Protein AF-A0A3N5L1Y4-F1 (afdb_monomer_lite)

Foldseek 3Di:
DDDDQAFDKAWDWPDWDQPAPPFQKIKTKTKMKTDGPDFDKIWMWIKIKIWHAHNDVVVVRTPDMWMKTWIDAMDGVCHPKGWIKTWDAPSVVRDIDIDIDIDD

Radius of gyration: 15.21 Å; chains: 1; bounding box: 38×18×40 Å

Sequence (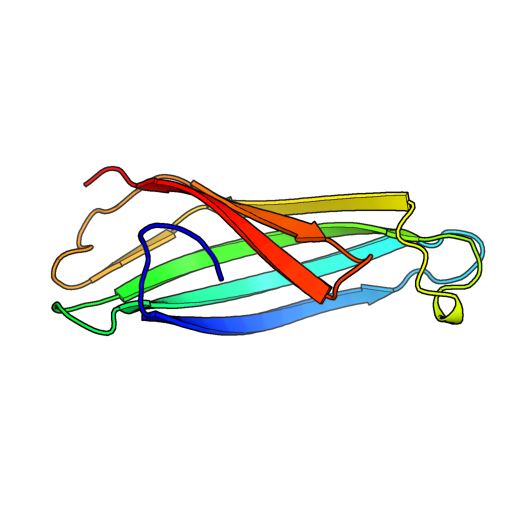104 aa):
MSGDLQGCWYTDVLTSKDNGTPSGVYLEAGQEMFVPFAGTGSFTTTYKFESKWAPDVSSGVEVKGRCQHPIVAGTGEFFGVSGRVDFKDVVANGTYVYRGHLKV

pLDDT: mean 82.65, std 11.61, range [46.88, 96.12]

Secondary structure (DSSP, 8-state):
-BSS--EEEEEEEEEEEE-HHHH-EEEEEEEEEEEESSSS--EEEEEEEEEEE-S-GGGT-EEEEEEEEEEEEE-GGGTT-EEEEEEEEEGGGTEEEEEEEEE-

Structure (mmCIF, N/CA/C/O backbone):
data_AF-A0A3N5L1Y4-F1
#
_entry.id   AF-A0A3N5L1Y4-F1
#
loop_
_atom_site.group_PDB
_atom_site.id
_atom_site.type_symbol
_atom_site.label_atom_id
_atom_site.label_alt_id
_atom_site.label_comp_id
_atom_site.label_asym_id
_atom_site.label_entity_id
_atom_site.label_seq_id
_atom_site.pdbx_PDB_ins_code
_atom_site.Cartn_x
_atom_site.Cartn_y
_atom_site.Cartn_z
_atom_site.occupancy
_atom_site.B_iso_or_equiv
_atom_site.auth_seq_id
_atom_site.auth_comp_id
_atom_site.auth_asym_id
_atom_site.auth_atom_id
_atom_site.pdbx_PDB_model_num
ATOM 1 N N . MET A 1 1 ? -10.318 2.083 -7.770 1.00 52.75 1 MET A N 1
ATOM 2 C CA . MET A 1 1 ? -10.256 0.993 -6.775 1.00 52.75 1 MET A CA 1
ATOM 3 C C . MET A 1 1 ? -11.570 0.219 -6.847 1.00 52.75 1 MET A C 1
ATOM 5 O O . MET A 1 1 ? -12.610 0.857 -6.768 1.00 52.75 1 MET A O 1
ATOM 9 N N . SER A 1 2 ? -11.546 -1.096 -7.090 1.00 46.88 2 SER A N 1
ATOM 10 C CA . SER A 1 2 ? -12.746 -1.953 -7.187 1.00 46.88 2 SER A CA 1
ATOM 11 C C . SER A 1 2 ? -12.738 -3.034 -6.095 1.00 46.88 2 SER A C 1
ATOM 13 O O . SER A 1 2 ? -11.721 -3.692 -5.904 1.00 46.88 2 SER A O 1
ATOM 15 N N . GLY A 1 3 ? -13.856 -3.187 -5.376 1.00 62.56 3 GLY A N 1
ATOM 16 C CA . GLY A 1 3 ? -14.037 -4.059 -4.204 1.00 62.56 3 GLY A CA 1
ATOM 17 C C . GLY A 1 3 ? -14.949 -3.398 -3.153 1.00 62.56 3 GLY A C 1
ATOM 18 O O . GLY A 1 3 ? -15.539 -2.356 -3.441 1.00 62.56 3 GLY A O 1
ATOM 19 N N . ASP A 1 4 ? -15.042 -3.972 -1.949 1.00 74.31 4 ASP A N 1
ATOM 20 C CA . ASP A 1 4 ? -15.963 -3.505 -0.890 1.00 74.31 4 ASP A CA 1
ATOM 21 C C . ASP A 1 4 ? -15.405 -2.361 -0.016 1.00 74.31 4 ASP A C 1
ATOM 23 O O . ASP A 1 4 ? -16.155 -1.702 0.702 1.00 74.31 4 ASP A O 1
ATOM 27 N N . LEU A 1 5 ? -14.099 -2.077 -0.080 1.00 82.31 5 LEU A N 1
ATOM 28 C CA . LEU A 1 5 ? -13.501 -0.900 0.557 1.00 82.31 5 LEU A CA 1
ATOM 29 C C . LEU A 1 5 ? -13.841 0.348 -0.266 1.00 82.31 5 LEU A C 1
ATOM 31 O O . LEU A 1 5 ? -13.291 0.570 -1.351 1.00 82.31 5 LEU A O 1
ATOM 35 N N . GLN A 1 6 ? -14.740 1.168 0.274 1.00 86.50 6 GLN A N 1
ATOM 36 C CA . GLN A 1 6 ? -15.111 2.467 -0.276 1.00 86.50 6 GLN A CA 1
ATOM 37 C C . GLN A 1 6 ? -14.520 3.577 0.593 1.00 86.50 6 GLN A C 1
ATOM 39 O O . GLN A 1 6 ? -14.917 3.755 1.744 1.00 86.50 6 GLN A O 1
ATOM 44 N N . GLY A 1 7 ? -13.549 4.308 0.052 1.00 89.38 7 GLY A N 1
ATOM 45 C CA . GLY A 1 7 ? -12.820 5.326 0.796 1.00 89.38 7 GLY A CA 1
ATOM 46 C C . GLY A 1 7 ? -11.708 5.990 -0.007 1.00 89.38 7 GLY A C 1
ATOM 47 O O . GLY A 1 7 ? -11.522 5.718 -1.197 1.00 89.38 7 GLY A O 1
ATOM 48 N N . CYS A 1 8 ? -10.950 6.841 0.675 1.00 90.94 8 CYS A N 1
ATOM 49 C CA . CYS A 1 8 ? -9.704 7.412 0.181 1.00 90.94 8 CYS A CA 1
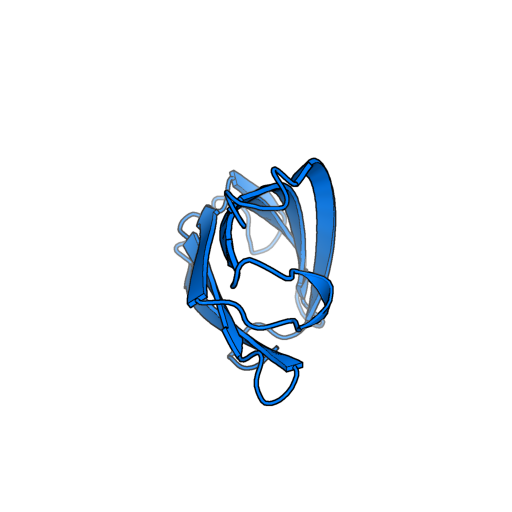ATOM 50 C C . CYS A 1 8 ? -8.520 6.536 0.604 1.00 90.94 8 CYS A C 1
ATOM 52 O O . CYS A 1 8 ? -8.454 6.084 1.747 1.00 90.94 8 CYS A O 1
ATOM 54 N N . TRP A 1 9 ? -7.573 6.337 -0.311 1.00 90.25 9 TRP A N 1
ATOM 55 C CA . TRP A 1 9 ? -6.305 5.657 -0.052 1.00 90.25 9 TRP A CA 1
ATOM 56 C C . TRP A 1 9 ? -5.172 6.651 -0.291 1.00 90.25 9 TRP A C 1
ATOM 58 O O . TRP A 1 9 ? -5.007 7.143 -1.407 1.00 90.25 9 TRP A O 1
ATOM 68 N N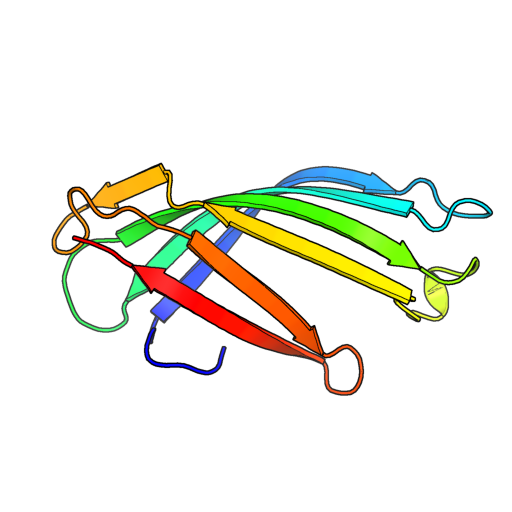 . TYR A 1 10 ? -4.443 6.989 0.765 1.00 91.25 10 TYR A N 1
ATOM 69 C CA . TYR A 1 10 ? -3.321 7.920 0.724 1.00 91.25 10 TYR A CA 1
ATOM 70 C C . TYR A 1 10 ? -2.023 7.128 0.746 1.00 91.25 10 TYR A C 1
ATOM 72 O O . TYR A 1 10 ? -1.860 6.273 1.610 1.00 91.25 10 TYR A O 1
ATOM 80 N N . THR A 1 11 ? -1.106 7.433 -0.167 1.00 91.25 11 THR A N 1
ATOM 81 C CA . THR A 1 11 ? 0.184 6.748 -0.295 1.00 91.25 11 THR A CA 1
ATOM 82 C C . THR A 1 11 ? 1.307 7.750 -0.083 1.00 91.25 11 THR A C 1
ATOM 84 O O . THR A 1 11 ? 1.313 8.811 -0.707 1.00 91.25 11 THR A O 1
ATOM 87 N N . ASP A 1 12 ? 2.250 7.400 0.783 1.00 93.88 12 ASP A N 1
ATOM 88 C CA . ASP A 1 12 ? 3.484 8.139 1.014 1.00 93.88 12 ASP A CA 1
ATOM 89 C C . ASP A 1 12 ? 4.682 7.265 0.635 1.00 93.88 12 ASP A C 1
ATOM 91 O O . ASP A 1 12 ? 4.950 6.225 1.250 1.00 93.88 12 ASP A O 1
ATOM 95 N N . VAL A 1 13 ? 5.386 7.680 -0.417 1.00 93.94 13 VAL A N 1
ATOM 96 C CA . VAL A 1 13 ? 6.564 6.980 -0.927 1.00 93.94 13 VAL A CA 1
ATOM 97 C C . VAL A 1 13 ? 7.763 7.388 -0.081 1.00 93.94 13 VAL A C 1
ATOM 99 O O . VAL A 1 13 ? 8.267 8.504 -0.192 1.00 93.94 13 VAL A O 1
ATOM 102 N N . LEU A 1 14 ? 8.267 6.465 0.735 1.00 94.38 14 LEU A N 1
ATOM 103 C CA . LEU A 1 14 ? 9.420 6.738 1.596 1.00 94.38 14 LEU A CA 1
ATOM 104 C C . LEU A 1 14 ? 10.744 6.536 0.863 1.00 94.38 14 LEU A C 1
ATOM 106 O O . LEU A 1 14 ? 11.705 7.273 1.075 1.00 94.38 14 LEU A O 1
ATOM 110 N N . THR A 1 15 ? 10.813 5.510 0.019 1.00 94.31 15 THR A N 1
ATOM 111 C CA . THR A 1 15 ? 12.010 5.191 -0.758 1.00 94.31 15 THR A CA 1
ATOM 112 C C . THR A 1 15 ? 11.624 4.658 -2.121 1.00 94.31 15 THR A C 1
ATOM 114 O O . THR A 1 15 ? 10.769 3.781 -2.214 1.00 94.31 15 THR A O 1
ATOM 117 N N . SER A 1 16 ? 12.320 5.111 -3.157 1.00 91.25 16 SER A N 1
ATOM 118 C CA . SER A 1 16 ? 12.232 4.545 -4.497 1.00 91.25 16 SER A CA 1
ATOM 119 C C . SER A 1 16 ? 13.627 4.387 -5.096 1.00 91.25 16 SER A C 1
ATOM 121 O O . SER A 1 16 ? 14.557 5.142 -4.797 1.00 91.25 16 SER A O 1
ATOM 123 N N . LYS A 1 17 ? 13.801 3.344 -5.906 1.00 88.81 17 LYS A N 1
ATOM 124 C CA . LYS A 1 17 ? 15.040 3.051 -6.617 1.00 88.81 17 LYS A CA 1
ATOM 125 C C . LYS A 1 17 ? 14.723 2.514 -8.001 1.00 88.81 17 LYS A C 1
ATOM 127 O O . LYS A 1 17 ? 14.250 1.386 -8.142 1.00 88.81 17 LYS A O 1
ATOM 132 N N . ASP A 1 18 ? 15.082 3.299 -9.005 1.00 85.75 18 ASP A N 1
ATOM 133 C CA . ASP A 1 18 ? 15.092 2.875 -10.398 1.00 85.75 18 ASP A CA 1
ATOM 134 C C . ASP A 1 18 ? 16.512 2.449 -10.790 1.00 85.75 18 ASP A C 1
ATOM 136 O O . ASP A 1 18 ? 17.454 3.240 -10.732 1.00 85.75 18 ASP A O 1
ATOM 140 N N . ASN A 1 19 ? 16.686 1.174 -11.140 1.00 82.25 19 ASN A N 1
ATOM 141 C CA . ASN A 1 19 ? 17.965 0.659 -11.625 1.00 82.25 19 ASN A CA 1
ATOM 142 C C . ASN A 1 19 ? 18.114 0.770 -13.153 1.00 82.25 19 ASN A C 1
ATOM 144 O O . ASN A 1 19 ? 19.163 0.368 -13.655 1.00 82.25 19 ASN A O 1
ATOM 148 N N . GLY A 1 20 ? 17.101 1.268 -13.876 1.00 72.12 20 GLY A N 1
ATOM 149 C CA . GLY A 1 20 ? 17.147 1.593 -15.304 1.00 72.12 20 GLY A CA 1
ATOM 150 C C . GLY A 1 20 ? 17.671 0.476 -16.212 1.00 72.12 20 GLY A C 1
ATOM 151 O O . GLY A 1 20 ? 17.768 -0.692 -15.835 1.00 72.12 20 GLY A O 1
ATOM 152 N N . THR A 1 21 ? 18.023 0.808 -17.451 1.00 67.69 21 THR A N 1
ATOM 153 C CA . THR A 1 21 ? 18.637 -0.130 -18.408 1.00 67.69 21 THR A CA 1
ATOM 154 C C . THR A 1 21 ? 20.032 -0.587 -17.934 1.00 67.69 21 THR A C 1
ATOM 156 O O . THR A 1 21 ? 20.792 0.234 -17.425 1.00 67.69 21 THR A O 1
ATOM 159 N N . PRO A 1 22 ? 20.434 -1.867 -18.114 1.00 72.31 22 PRO A N 1
ATOM 160 C CA . PRO A 1 22 ? 19.690 -2.983 -18.714 1.00 72.31 22 PRO A CA 1
ATOM 161 C C . PRO A 1 22 ? 18.841 -3.762 -17.698 1.00 72.31 22 PRO A C 1
ATOM 163 O O . PRO A 1 22 ? 18.197 -4.751 -18.045 1.00 72.31 22 PRO A O 1
ATOM 166 N N . SER A 1 23 ? 18.870 -3.353 -16.430 1.00 77.12 23 SER A N 1
ATOM 167 C CA . SER A 1 23 ? 18.210 -4.053 -15.337 1.00 77.12 23 SER A CA 1
ATOM 168 C C . SER A 1 23 ? 16.688 -3.962 -15.428 1.00 77.12 23 SER A C 1
ATOM 170 O O . SER A 1 23 ? 16.021 -4.947 -15.152 1.00 77.12 23 SER A O 1
ATOM 172 N N . GLY A 1 24 ? 16.111 -2.823 -15.798 1.00 79.44 24 GLY A N 1
ATOM 173 C CA . GLY A 1 24 ? 14.669 -2.575 -15.772 1.00 79.44 24 GLY A CA 1
ATOM 174 C C . GLY A 1 24 ? 14.032 -2.856 -14.408 1.00 79.44 24 GLY A C 1
ATOM 175 O O . GLY A 1 24 ? 12.853 -3.169 -14.351 1.00 79.44 24 GLY A O 1
ATOM 176 N N . VAL A 1 25 ? 14.800 -2.869 -13.313 1.00 85.75 25 VAL A N 1
ATOM 177 C CA . VAL A 1 25 ? 14.276 -3.158 -11.970 1.00 85.75 25 VAL A CA 1
ATOM 178 C C . VAL A 1 25 ? 13.900 -1.855 -11.295 1.00 85.75 25 VAL A C 1
ATOM 180 O O . VAL A 1 25 ? 14.758 -0.987 -11.137 1.00 85.75 25 VAL A O 1
ATOM 183 N N . TYR A 1 26 ? 12.666 -1.792 -10.813 1.00 86.25 26 TYR A N 1
ATOM 184 C CA . TYR A 1 26 ? 12.167 -0.710 -9.982 1.00 86.25 26 TYR A CA 1
ATOM 185 C C . TYR A 1 26 ? 11.754 -1.260 -8.615 1.00 86.25 26 TYR A C 1
ATOM 187 O O . TYR A 1 26 ? 11.094 -2.298 -8.521 1.00 86.25 26 TYR A O 1
ATOM 195 N N . LEU A 1 27 ? 12.196 -0.590 -7.554 1.00 89.75 27 LEU A N 1
ATOM 196 C CA . LEU A 1 27 ? 11.884 -0.930 -6.170 1.00 89.75 27 LEU A CA 1
ATOM 197 C C . LEU A 1 27 ? 11.304 0.300 -5.488 1.00 89.75 27 LEU A C 1
ATOM 199 O O . LEU A 1 27 ? 11.880 1.380 -5.582 1.00 89.75 27 LEU A O 1
ATOM 203 N N . GLU A 1 28 ? 10.222 0.122 -4.749 1.00 91.94 28 GLU A N 1
ATOM 204 C CA . GLU A 1 28 ? 9.617 1.184 -3.958 1.00 91.94 28 GLU A CA 1
ATOM 205 C C . GLU A 1 28 ? 9.154 0.626 -2.615 1.00 91.94 28 GLU A C 1
ATOM 207 O O . GLU A 1 28 ? 8.762 -0.536 -2.502 1.00 91.94 28 GLU A O 1
ATOM 212 N N . ALA A 1 29 ? 9.240 1.440 -1.575 1.00 94.00 29 ALA A N 1
ATOM 213 C CA . ALA A 1 29 ? 8.641 1.136 -0.292 1.00 94.00 29 ALA A CA 1
ATOM 214 C C . ALA A 1 29 ? 8.075 2.406 0.326 1.00 94.00 29 ALA A C 1
ATOM 216 O O . ALA A 1 29 ? 8.645 3.494 0.186 1.00 94.00 29 ALA A O 1
ATOM 217 N N . GLY A 1 30 ? 6.977 2.249 1.049 1.00 95.00 30 GLY A N 1
ATOM 218 C CA . GLY A 1 30 ? 6.286 3.379 1.637 1.00 95.00 30 GLY A CA 1
ATOM 219 C C . GLY A 1 30 ? 5.240 2.982 2.661 1.00 95.00 30 GLY A C 1
ATOM 220 O O . GLY A 1 30 ? 5.171 1.835 3.118 1.00 95.00 30 GLY A O 1
ATOM 221 N N . GLN A 1 31 ? 4.448 3.973 3.040 1.00 95.31 31 GLN A N 1
ATOM 222 C CA . GLN A 1 31 ? 3.323 3.836 3.951 1.00 95.31 31 GLN A CA 1
ATOM 223 C C . GLN A 1 31 ? 2.044 4.227 3.238 1.00 95.31 31 GLN A C 1
ATOM 225 O O . GLN A 1 31 ? 2.052 5.052 2.326 1.00 95.31 31 GLN A O 1
ATOM 230 N N . GLU A 1 32 ? 0.933 3.646 3.666 1.00 94.50 32 GLU A N 1
ATOM 231 C CA . GLU A 1 32 ? -0.368 4.038 3.151 1.00 94.50 32 GLU A CA 1
ATOM 232 C C . GLU A 1 32 ? -1.391 4.106 4.274 1.00 94.50 32 GLU A C 1
ATOM 234 O O . GLU A 1 32 ? -1.255 3.454 5.312 1.00 94.50 32 GLU A O 1
ATOM 239 N N . MET A 1 33 ? -2.427 4.910 4.061 1.00 94.81 33 MET A N 1
ATOM 240 C CA . MET A 1 33 ? -3.555 5.054 4.967 1.00 94.81 33 MET A CA 1
ATOM 241 C C . MET A 1 33 ? -4.857 4.955 4.186 1.00 94.81 33 MET A C 1
ATOM 243 O O . MET A 1 33 ? -5.091 5.715 3.246 1.00 94.81 33 MET A O 1
ATOM 247 N N . PHE A 1 34 ? -5.735 4.064 4.631 1.00 93.19 34 PHE A N 1
ATOM 248 C CA . PHE A 1 34 ? -7.106 3.994 4.157 1.00 93.19 34 PHE A CA 1
ATOM 249 C C . PHE A 1 34 ? -8.053 4.714 5.115 1.00 93.19 34 PHE A C 1
ATOM 251 O O . PHE A 1 34 ? -8.048 4.446 6.318 1.00 93.19 34 PHE A O 1
ATOM 258 N N . VAL A 1 35 ? -8.908 5.575 4.564 1.00 94.38 35 VAL A N 1
ATOM 259 C CA . VAL A 1 35 ? -9.990 6.258 5.283 1.00 94.38 35 VAL A CA 1
ATOM 260 C C . VAL A 1 35 ? -11.312 5.950 4.576 1.00 94.38 35 VAL A C 1
ATOM 262 O O . VAL A 1 35 ? -11.461 6.331 3.411 1.00 94.38 35 VAL A O 1
ATOM 265 N N . PRO A 1 36 ? -12.277 5.272 5.222 1.00 92.44 36 PRO A N 1
ATOM 266 C CA . PRO A 1 36 ? -13.540 4.933 4.579 1.00 92.44 36 PRO A CA 1
ATOM 267 C C . PRO A 1 36 ? -14.424 6.175 4.382 1.00 92.44 36 PRO A C 1
ATOM 269 O O . PRO A 1 36 ? -14.337 7.142 5.137 1.00 92.44 36 PRO A O 1
ATOM 272 N N . PHE A 1 37 ? -15.319 6.145 3.390 1.00 92.19 37 PHE A N 1
ATOM 273 C CA . PHE A 1 37 ? -16.313 7.217 3.204 1.00 92.19 37 PHE A CA 1
ATOM 274 C C . PHE A 1 37 ? -17.388 7.229 4.298 1.00 92.19 37 PHE A C 1
ATOM 276 O O . PHE A 1 37 ? -17.983 8.271 4.565 1.00 92.19 37 PHE A O 1
ATOM 283 N N . ALA A 1 38 ? -17.646 6.072 4.907 1.00 88.38 38 ALA A N 1
ATOM 284 C CA . ALA A 1 38 ? -18.596 5.887 5.994 1.00 88.38 38 ALA A CA 1
ATOM 285 C C . ALA A 1 38 ? -17.961 5.037 7.101 1.00 88.38 38 ALA A C 1
ATOM 287 O O . ALA A 1 38 ? -17.213 4.108 6.805 1.00 88.38 38 ALA A O 1
ATOM 288 N N . GLY A 1 39 ? -18.283 5.344 8.358 1.00 85.88 39 GLY A N 1
ATOM 289 C CA . GLY A 1 39 ? -17.676 4.714 9.533 1.00 85.88 39 GLY A CA 1
ATOM 290 C C . GLY A 1 39 ? -16.715 5.647 10.269 1.00 85.88 39 GLY A C 1
ATOM 291 O O . GLY A 1 39 ? -16.583 6.825 9.927 1.00 85.88 39 GLY A O 1
ATOM 292 N N . THR A 1 40 ? -16.065 5.132 11.311 1.00 87.50 40 THR A N 1
ATOM 293 C CA . THR A 1 40 ? -15.089 5.888 12.109 1.00 87.50 40 THR A CA 1
ATOM 294 C C . THR A 1 40 ? -13.742 5.176 12.161 1.00 87.50 40 THR A C 1
ATOM 296 O O . THR A 1 40 ? -13.661 3.981 12.431 1.00 87.50 40 THR A O 1
ATOM 299 N N . GLY A 1 41 ? -12.665 5.932 11.944 1.00 92.69 41 GLY A N 1
ATOM 300 C CA . GLY A 1 41 ? -11.294 5.429 12.001 1.00 92.69 41 GLY A CA 1
ATOM 301 C C . GLY A 1 41 ? -10.650 5.203 10.635 1.00 92.69 41 GLY A C 1
ATOM 302 O O . GLY A 1 41 ? -11.160 5.612 9.596 1.00 92.69 41 GLY A O 1
ATOM 303 N N . SER A 1 42 ? -9.476 4.588 10.666 1.00 95.00 42 SER A N 1
ATOM 304 C CA . SER A 1 42 ? -8.623 4.316 9.510 1.00 95.00 42 SER A CA 1
ATOM 305 C C . SER A 1 42 ? -7.739 3.110 9.795 1.00 95.00 42 SER A C 1
ATOM 307 O O . SER A 1 42 ? -7.552 2.738 10.956 1.00 95.00 42 SER A O 1
ATOM 309 N N . PHE A 1 43 ? -7.146 2.528 8.757 1.00 95.06 43 PHE A N 1
ATOM 310 C CA . PHE A 1 43 ? -6.026 1.607 8.927 1.00 95.06 43 PHE A CA 1
ATOM 311 C C . PHE A 1 43 ? -4.843 2.036 8.074 1.00 95.06 43 PHE A C 1
ATOM 313 O O . PHE A 1 43 ? -5.005 2.700 7.049 1.00 95.06 43 PHE A O 1
ATOM 320 N N . THR A 1 44 ? -3.649 1.661 8.515 1.00 96.00 44 THR A N 1
ATOM 321 C CA . THR A 1 44 ? -2.406 1.931 7.805 1.00 96.00 44 THR A CA 1
ATOM 322 C C . THR A 1 44 ? -1.732 0.644 7.376 1.00 96.00 44 THR A C 1
ATOM 324 O O . THR A 1 44 ? -1.760 -0.369 8.081 1.00 96.00 44 THR A O 1
ATOM 327 N N . THR A 1 45 ? -1.102 0.692 6.213 1.00 94.81 45 THR A N 1
ATOM 328 C CA . THR A 1 45 ? -0.252 -0.369 5.682 1.00 94.81 45 THR A CA 1
ATOM 329 C C . THR A 1 45 ? 1.167 0.157 5.521 1.00 94.81 45 THR A C 1
ATOM 331 O O . THR A 1 45 ? 1.407 1.357 5.377 1.00 94.81 45 THR A O 1
ATOM 334 N N . THR A 1 46 ? 2.134 -0.750 5.545 1.00 94.75 46 THR A N 1
ATOM 335 C CA . THR A 1 46 ? 3.405 -0.514 4.855 1.00 94.75 46 THR A CA 1
ATOM 336 C C . THR A 1 46 ? 3.356 -1.278 3.552 1.00 94.75 46 THR A C 1
ATOM 338 O O . THR A 1 46 ? 2.722 -2.331 3.497 1.00 94.75 46 THR A O 1
ATOM 341 N N . TYR A 1 47 ? 4.017 -0.783 2.512 1.00 91.69 47 TYR A N 1
ATOM 342 C CA . TYR A 1 47 ? 4.128 -1.537 1.274 1.00 91.69 47 TYR A CA 1
ATOM 343 C C . TYR A 1 47 ? 5.557 -1.641 0.783 1.00 91.69 47 TYR A C 1
ATOM 345 O O . TYR A 1 47 ? 6.412 -0.794 1.052 1.00 91.69 47 TYR A O 1
ATOM 353 N N . LYS A 1 48 ? 5.791 -2.726 0.048 1.00 90.44 48 LYS A N 1
ATOM 354 C CA . LYS A 1 48 ? 6.995 -2.939 -0.740 1.00 90.44 48 LYS A CA 1
ATOM 355 C C . LYS A 1 48 ? 6.579 -3.359 -2.138 1.00 90.44 48 LYS A C 1
ATOM 357 O O . LYS A 1 48 ? 5.941 -4.402 -2.305 1.00 90.44 48 LYS A O 1
ATOM 362 N N . PHE A 1 49 ? 6.967 -2.552 -3.110 1.00 88.00 49 PHE A N 1
ATOM 363 C CA . PHE A 1 49 ? 6.775 -2.801 -4.521 1.00 88.00 49 PHE A CA 1
ATOM 364 C C . PHE A 1 49 ? 8.093 -3.219 -5.164 1.00 88.00 49 PHE A C 1
ATOM 366 O O . PHE A 1 49 ? 9.129 -2.573 -5.001 1.00 88.00 49 PHE A O 1
ATOM 373 N N . GLU A 1 50 ? 8.046 -4.316 -5.908 1.00 88.00 50 GLU A N 1
ATOM 374 C CA . GLU A 1 50 ? 9.160 -4.800 -6.710 1.00 88.00 50 GLU A CA 1
ATOM 375 C C . GLU A 1 50 ? 8.649 -5.097 -8.116 1.00 88.00 50 GLU A C 1
ATOM 377 O O . GLU A 1 50 ? 7.798 -5.972 -8.298 1.00 88.00 50 GLU A O 1
ATOM 382 N N . SER A 1 51 ? 9.179 -4.396 -9.116 1.00 84.88 51 SER A N 1
ATOM 383 C CA . SER A 1 51 ? 8.801 -4.598 -10.512 1.00 84.88 51 SER A CA 1
ATOM 384 C C . SER A 1 51 ? 9.996 -4.720 -11.447 1.00 84.88 51 SER A C 1
ATOM 386 O O . SER A 1 51 ? 11.127 -4.313 -11.164 1.00 84.88 51 SER A O 1
ATOM 388 N N . LYS A 1 52 ? 9.729 -5.370 -12.578 1.00 83.31 52 LYS A N 1
ATOM 389 C CA . LYS A 1 52 ? 10.632 -5.541 -13.706 1.00 83.31 52 LYS A CA 1
ATOM 390 C C . LYS A 1 52 ? 9.940 -4.988 -14.942 1.00 83.31 52 LYS A C 1
ATOM 392 O O . LYS A 1 52 ? 8.840 -5.421 -15.271 1.00 83.31 52 LYS A O 1
ATOM 397 N N . TRP A 1 53 ? 10.629 -4.117 -15.649 1.00 79.38 53 TRP A N 1
ATOM 398 C CA . TRP A 1 53 ? 10.207 -3.459 -16.873 1.00 79.38 53 TRP A CA 1
ATOM 399 C C . TRP A 1 53 ? 11.065 -3.959 -18.037 1.00 79.38 53 TRP A C 1
ATOM 401 O O . TRP A 1 53 ? 12.186 -4.449 -17.841 1.00 79.38 53 TRP A O 1
ATOM 411 N N . ALA A 1 54 ? 10.533 -3.870 -19.256 1.00 72.44 54 ALA A N 1
ATOM 412 C CA . ALA A 1 54 ? 11.332 -4.004 -20.469 1.00 72.44 54 ALA A CA 1
ATOM 413 C C . ALA A 1 54 ? 12.501 -2.989 -20.431 1.00 72.44 54 ALA A C 1
ATOM 415 O O . ALA A 1 54 ? 12.398 -1.975 -19.741 1.00 72.44 54 ALA A O 1
ATOM 416 N N . PRO A 1 55 ? 13.629 -3.235 -21.126 1.00 63.75 55 PRO A N 1
ATOM 417 C CA . PRO A 1 55 ? 14.850 -2.430 -20.981 1.00 63.75 55 PRO A CA 1
ATOM 418 C C . PRO A 1 55 ? 14.680 -0.937 -21.292 1.00 63.75 55 PRO A C 1
ATOM 420 O O . PRO A 1 55 ? 15.570 -0.162 -20.960 1.00 63.75 55 PRO A O 1
ATOM 423 N N . ASP A 1 56 ? 13.561 -0.541 -21.890 1.00 61.81 56 ASP A N 1
ATOM 424 C CA . ASP A 1 56 ? 13.134 0.842 -22.011 1.00 61.81 56 ASP A CA 1
ATOM 425 C C . ASP A 1 56 ? 11.957 1.122 -21.059 1.00 61.81 56 ASP A C 1
ATOM 427 O O . ASP A 1 56 ? 10.812 0.772 -21.349 1.00 61.81 56 ASP A O 1
ATOM 431 N N . VAL A 1 57 ? 12.226 1.771 -19.923 1.00 55.16 57 VAL A N 1
ATOM 432 C CA . VAL A 1 57 ? 11.196 2.184 -18.950 1.00 55.16 57 VAL A CA 1
ATOM 433 C C . VAL A 1 57 ? 10.216 3.215 -19.527 1.00 55.16 57 VAL A C 1
ATOM 435 O O . VAL A 1 57 ? 9.084 3.301 -19.058 1.00 55.16 57 VAL A O 1
ATOM 438 N N . SER A 1 58 ? 10.595 3.941 -20.588 1.00 58.28 58 SER A N 1
ATOM 439 C CA . SER A 1 58 ? 9.704 4.879 -21.286 1.00 58.28 58 SER A CA 1
ATOM 440 C C . SER A 1 58 ? 8.676 4.175 -22.176 1.00 58.28 58 SER A C 1
ATOM 442 O O . SER A 1 58 ? 7.629 4.747 -22.477 1.00 58.28 58 SER A O 1
ATOM 444 N N . SER A 1 59 ? 8.915 2.901 -22.520 1.00 63.47 59 SER A N 1
ATOM 445 C CA . SER A 1 59 ? 7.921 2.059 -23.195 1.00 63.47 59 SER A CA 1
ATOM 446 C C . SER A 1 59 ? 6.752 1.673 -22.281 1.00 63.47 59 SER A C 1
ATOM 448 O O . SER A 1 59 ? 5.717 1.227 -22.773 1.00 63.47 59 SER A O 1
ATOM 450 N N . GLY A 1 60 ? 6.910 1.819 -20.957 1.00 61.75 60 GLY A N 1
ATOM 451 C CA . GLY A 1 60 ? 5.873 1.502 -19.974 1.00 61.75 60 GLY A CA 1
ATOM 452 C C . GLY A 1 60 ? 5.479 0.021 -19.928 1.00 61.75 60 GLY A C 1
ATOM 453 O O . GLY A 1 60 ? 4.433 -0.317 -19.376 1.00 61.75 60 GLY A O 1
ATOM 454 N N . VAL A 1 61 ? 6.280 -0.881 -20.508 1.00 71.62 61 VAL A N 1
ATOM 455 C CA . VAL A 1 61 ? 5.969 -2.316 -20.519 1.00 71.62 61 VAL A CA 1
ATOM 456 C C . VAL A 1 61 ? 6.493 -2.968 -19.243 1.00 71.62 61 VAL A C 1
ATOM 458 O O . VAL A 1 61 ? 7.639 -3.423 -19.169 1.00 71.62 61 VAL A O 1
ATOM 461 N N . GLU A 1 62 ? 5.636 -3.023 -18.228 1.00 71.38 62 GLU A N 1
ATOM 462 C CA . GLU A 1 62 ? 5.871 -3.835 -17.039 1.00 71.38 62 GLU A CA 1
ATOM 463 C C . GLU A 1 62 ? 5.820 -5.325 -17.412 1.00 71.38 62 GLU A C 1
ATOM 465 O O . GLU A 1 62 ? 4.843 -5.826 -17.967 1.00 71.38 62 GLU A O 1
ATOM 470 N N . VAL A 1 63 ? 6.891 -6.054 -17.107 1.00 75.44 63 VAL A N 1
ATOM 471 C CA . VAL A 1 63 ? 6.997 -7.504 -17.325 1.00 75.44 63 VAL A CA 1
ATOM 472 C C . VAL A 1 63 ? 6.384 -8.263 -16.152 1.00 75.44 63 VAL A C 1
ATOM 474 O O . VAL A 1 63 ? 5.727 -9.287 -16.340 1.00 75.44 63 VAL A O 1
ATOM 477 N N . LYS A 1 64 ? 6.641 -7.791 -14.928 1.00 76.88 64 LYS A N 1
ATOM 478 C CA . LYS A 1 64 ? 6.032 -8.296 -13.695 1.00 76.88 64 LYS A CA 1
ATOM 479 C C . LYS A 1 64 ? 6.201 -7.288 -12.566 1.00 76.88 64 LYS A C 1
ATOM 481 O O . LYS A 1 64 ? 7.269 -6.689 -12.442 1.00 76.88 64 LYS A O 1
ATOM 486 N N . GLY A 1 65 ? 5.221 -7.245 -11.682 1.00 77.06 65 GLY A N 1
ATOM 487 C CA . GLY A 1 65 ? 5.237 -6.457 -10.463 1.00 77.06 65 GLY A CA 1
ATOM 488 C C . GLY A 1 65 ? 4.628 -7.252 -9.326 1.00 77.06 65 GLY A C 1
ATOM 489 O O . GLY A 1 65 ? 3.729 -8.079 -9.516 1.00 77.06 65 GLY A O 1
ATOM 490 N N . ARG A 1 66 ? 5.156 -7.041 -8.128 1.00 81.38 66 ARG A N 1
ATOM 491 C CA . ARG A 1 66 ? 4.570 -7.545 -6.895 1.00 81.38 66 ARG A CA 1
ATOM 492 C C . ARG A 1 66 ? 4.552 -6.417 -5.889 1.00 81.38 66 ARG A C 1
ATOM 494 O O . ARG A 1 66 ? 5.604 -5.879 -5.559 1.00 81.38 66 ARG A O 1
ATOM 501 N N . CYS A 1 67 ? 3.370 -6.137 -5.364 1.00 83.38 67 CYS A N 1
ATOM 502 C CA . CYS A 1 67 ? 3.209 -5.273 -4.214 1.00 83.38 67 CYS A CA 1
ATOM 503 C C . CYS A 1 67 ? 2.558 -6.051 -3.071 1.00 83.38 67 CYS A C 1
ATOM 505 O O . CYS A 1 67 ? 1.723 -6.932 -3.294 1.00 83.38 67 CYS A O 1
ATOM 507 N N . GLN A 1 68 ? 2.996 -5.793 -1.846 1.00 85.00 68 GLN A N 1
ATOM 508 C CA . GLN A 1 68 ? 2.426 -6.387 -0.640 1.0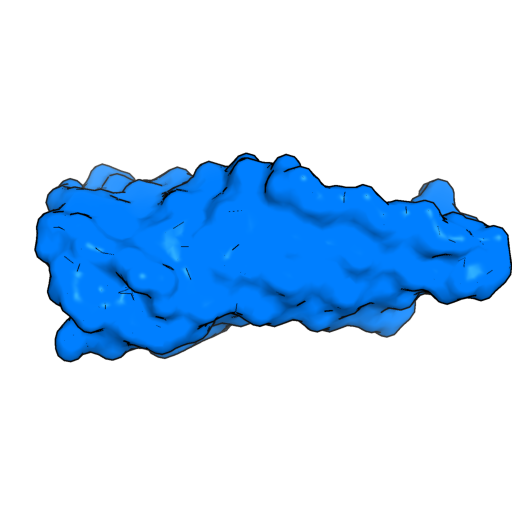0 85.00 68 GLN A CA 1
ATOM 509 C C . GLN A 1 68 ? 2.142 -5.266 0.339 1.00 85.00 68 GLN A C 1
ATOM 511 O O . GLN A 1 68 ? 3.054 -4.489 0.600 1.00 85.00 68 GLN A O 1
ATOM 516 N N . HIS A 1 69 ? 0.930 -5.225 0.893 1.00 91.06 69 HIS A N 1
ATOM 517 C CA . HIS A 1 69 ? 0.486 -4.139 1.766 1.00 91.06 69 HIS A CA 1
ATOM 518 C C . HIS A 1 69 ? -0.021 -4.724 3.097 1.00 91.06 69 HIS A C 1
ATOM 520 O O . HIS A 1 69 ? -1.233 -4.830 3.322 1.00 91.06 69 HIS A O 1
ATOM 526 N N . PRO A 1 70 ? 0.872 -5.260 3.953 1.00 92.88 70 PRO A N 1
ATOM 527 C CA . PRO A 1 70 ? 0.503 -5.683 5.301 1.00 92.88 70 PRO A CA 1
ATOM 528 C C . PRO A 1 70 ? -0.087 -4.521 6.104 1.00 92.88 70 PRO A C 1
ATOM 530 O O . PRO A 1 70 ? 0.456 -3.417 6.102 1.00 92.88 70 PRO A O 1
ATOM 533 N N . ILE A 1 71 ? -1.175 -4.791 6.826 1.00 93.31 71 ILE A N 1
ATOM 534 C CA . ILE A 1 71 ? -1.783 -3.819 7.738 1.00 93.31 71 ILE A CA 1
ATOM 535 C C . ILE A 1 71 ? -0.957 -3.777 9.024 1.00 93.31 71 ILE A C 1
ATOM 537 O O . ILE A 1 71 ? -0.660 -4.823 9.603 1.00 93.31 71 ILE A O 1
ATOM 541 N N . VAL A 1 72 ? -0.566 -2.576 9.449 1.00 95.31 72 VAL A N 1
ATOM 542 C CA . VAL A 1 72 ? 0.335 -2.367 10.594 1.00 95.31 72 VAL A CA 1
ATOM 543 C C . VAL A 1 72 ? -0.343 -1.696 11.782 1.00 95.31 72 VAL A C 1
ATOM 545 O O . VAL A 1 72 ? 0.105 -1.880 12.911 1.00 95.31 72 VAL A O 1
ATOM 548 N N . ALA A 1 73 ? -1.419 -0.942 11.554 1.00 94.81 73 ALA A N 1
ATOM 549 C CA . ALA A 1 73 ? -2.224 -0.360 12.618 1.00 94.81 73 ALA A CA 1
ATOM 550 C C . ALA A 1 73 ? -3.634 -0.026 12.127 1.00 94.81 73 ALA A C 1
ATOM 552 O O . ALA A 1 73 ? -3.870 0.152 10.932 1.00 94.81 73 ALA A O 1
ATOM 553 N N . GLY A 1 74 ? -4.556 0.124 13.073 1.00 94.44 74 GLY A N 1
ATOM 554 C CA . GLY A 1 74 ? -5.880 0.664 12.812 1.00 94.44 74 GLY A CA 1
ATOM 555 C C . GLY A 1 74 ? -6.443 1.416 14.008 1.00 94.44 74 GLY A C 1
ATOM 556 O O . GLY A 1 74 ? -5.981 1.270 15.142 1.00 94.44 74 GLY A O 1
ATOM 557 N N . THR A 1 75 ? -7.425 2.265 13.733 1.00 96.12 75 THR A N 1
ATOM 558 C CA . THR A 1 75 ? -8.097 3.142 14.695 1.00 96.12 75 THR A CA 1
ATOM 559 C C . THR A 1 75 ? -9.611 3.044 14.524 1.00 96.12 75 THR A C 1
ATOM 561 O O . THR A 1 75 ? -10.088 2.592 13.483 1.00 96.12 75 THR A O 1
ATOM 564 N N . GLY A 1 76 ? -10.379 3.473 15.531 1.00 92.69 76 GLY A N 1
ATOM 565 C CA . GLY A 1 76 ? -11.845 3.420 15.483 1.00 92.69 76 GLY A CA 1
ATOM 566 C C . GLY A 1 76 ? -12.355 1.995 15.265 1.00 92.69 76 GLY A C 1
ATOM 567 O O . GLY A 1 76 ? -11.947 1.078 15.974 1.00 92.69 76 GLY A O 1
ATOM 568 N N . GLU A 1 77 ? -13.202 1.805 14.258 1.00 90.50 77 GLU A N 1
ATOM 569 C CA . GLU A 1 77 ? -13.752 0.497 13.869 1.00 90.50 77 GLU A CA 1
ATOM 570 C C . GLU A 1 77 ? -12.686 -0.473 13.336 1.00 90.50 77 GLU A C 1
ATOM 572 O O . GLU A 1 77 ? -12.906 -1.680 13.312 1.00 90.50 77 GLU A O 1
ATOM 577 N N . PHE A 1 78 ? -11.509 0.037 12.963 1.00 92.00 78 PHE A N 1
ATOM 578 C CA . PHE A 1 78 ? -10.354 -0.765 12.566 1.00 92.00 78 PHE A CA 1
ATOM 579 C C . PHE A 1 78 ? -9.374 -1.014 13.720 1.00 92.00 78 PHE A C 1
ATOM 581 O O . PHE A 1 78 ? -8.268 -1.500 13.489 1.00 92.00 78 PHE A O 1
ATOM 588 N N . PHE A 1 79 ? -9.705 -0.666 14.966 1.00 94.25 79 PHE A N 1
ATOM 589 C CA . PHE A 1 79 ? -8.807 -0.939 16.086 1.00 94.25 79 PHE A CA 1
ATOM 590 C C . PHE A 1 79 ? -8.518 -2.445 16.206 1.00 94.25 79 PHE A C 1
ATOM 592 O O . PHE A 1 79 ? -9.433 -3.258 16.270 1.00 94.25 79 PHE A O 1
ATOM 599 N N . GLY A 1 80 ? -7.234 -2.813 16.237 1.00 92.56 80 GLY A N 1
ATOM 600 C CA . GLY A 1 80 ? -6.797 -4.213 16.293 1.00 92.56 80 GLY A CA 1
ATOM 601 C C . GLY A 1 80 ? -6.830 -4.959 14.955 1.00 92.56 80 GLY A C 1
ATOM 602 O O . 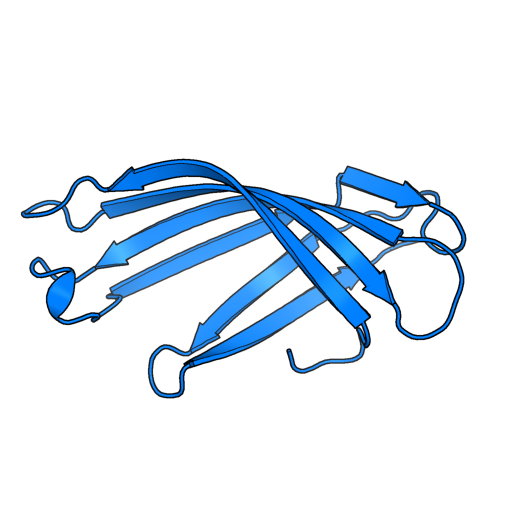GLY A 1 80 ? -6.461 -6.132 14.918 1.00 92.56 80 GLY A O 1
ATOM 603 N N . VAL A 1 81 ? -7.211 -4.294 13.856 1.00 92.06 81 VAL A N 1
ATOM 604 C CA . VAL A 1 81 ? -7.262 -4.931 12.539 1.00 92.06 81 VAL A CA 1
ATOM 605 C C . VAL A 1 81 ? -5.890 -5.467 12.123 1.00 92.06 81 VAL A C 1
ATOM 607 O O . VAL A 1 81 ? -4.845 -4.846 12.325 1.00 92.06 81 VAL A O 1
ATOM 610 N N . SER A 1 82 ? -5.906 -6.632 11.493 1.00 92.06 82 SER A N 1
ATOM 611 C CA . SER A 1 82 ? -4.737 -7.298 10.940 1.00 92.06 82 SER A CA 1
ATOM 612 C C . SER A 1 82 ? -5.065 -7.905 9.579 1.00 92.06 82 SER A C 1
ATOM 614 O O . SER A 1 82 ? -6.224 -7.996 9.165 1.00 92.06 82 SER A O 1
ATOM 616 N N . GLY A 1 83 ? -4.030 -8.333 8.864 1.00 89.50 83 GLY A N 1
ATOM 617 C CA . GLY A 1 83 ? -4.165 -8.945 7.550 1.00 89.50 83 GLY A CA 1
ATOM 618 C C . GLY A 1 83 ? -3.316 -8.234 6.514 1.00 89.50 83 GLY A C 1
ATOM 619 O O . GLY 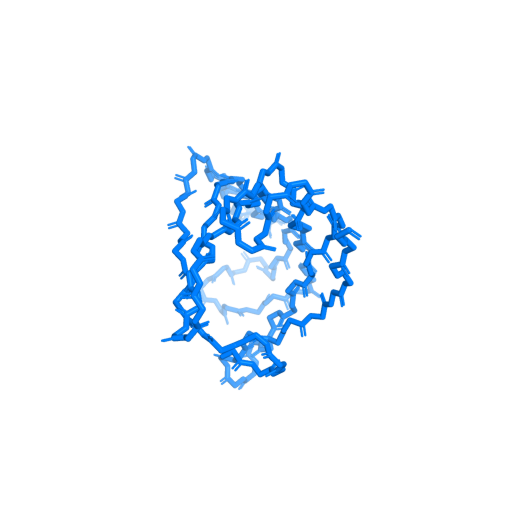A 1 83 ? -2.305 -7.600 6.828 1.00 89.50 83 GLY A O 1
ATOM 620 N N . ARG A 1 84 ? -3.703 -8.390 5.252 1.00 88.38 84 ARG A N 1
ATOM 621 C CA . ARG A 1 84 ? -2.947 -7.862 4.121 1.00 88.38 84 ARG A CA 1
ATOM 622 C C . ARG A 1 84 ? -3.881 -7.473 2.991 1.00 88.38 84 ARG A C 1
ATOM 624 O O . ARG A 1 84 ? -4.805 -8.218 2.653 1.00 88.38 84 ARG A O 1
ATOM 631 N N . VAL A 1 85 ? -3.569 -6.332 2.392 1.00 86.38 85 VAL A N 1
ATOM 632 C CA . VAL A 1 85 ? -4.117 -5.895 1.116 1.00 86.38 85 VAL A CA 1
ATOM 633 C C . VAL A 1 85 ? -3.069 -6.168 0.035 1.00 86.38 85 VAL A C 1
ATOM 635 O O . VAL A 1 85 ? -1.863 -6.035 0.244 1.00 86.38 85 VAL A O 1
ATOM 638 N N . ASP A 1 86 ? -3.527 -6.645 -1.110 1.00 81.50 86 ASP A N 1
ATOM 639 C CA . ASP A 1 86 ? -2.720 -6.935 -2.283 1.00 81.50 86 ASP A CA 1
ATOM 640 C C . ASP A 1 86 ? -3.277 -6.166 -3.464 1.00 81.50 86 ASP A C 1
ATOM 642 O O . ASP A 1 86 ? -4.424 -6.380 -3.862 1.00 81.50 86 ASP A O 1
ATOM 646 N N . PHE A 1 87 ? -2.454 -5.294 -4.034 1.00 78.31 87 PHE A N 1
ATOM 647 C CA . PHE A 1 87 ? -2.787 -4.565 -5.244 1.00 78.31 87 PHE A CA 1
ATOM 648 C C . PHE A 1 87 ? -2.203 -5.272 -6.462 1.00 78.31 87 PHE A C 1
ATOM 650 O O . PHE A 1 87 ? -1.111 -5.847 -6.433 1.00 78.31 87 PHE A O 1
ATOM 657 N N . LYS A 1 88 ? -2.979 -5.245 -7.540 1.00 76.31 88 LYS A N 1
ATOM 658 C CA . LYS A 1 88 ? -2.563 -5.645 -8.871 1.00 76.31 88 LYS A CA 1
ATOM 659 C C . LYS A 1 88 ? -2.802 -4.489 -9.826 1.00 76.31 88 LYS A C 1
ATOM 661 O O . LYS A 1 88 ? -3.948 -4.074 -10.030 1.00 76.31 88 LYS A O 1
ATOM 666 N N . ASP A 1 89 ? -1.724 -4.088 -10.477 1.00 71.38 89 ASP A N 1
ATOM 667 C CA . ASP A 1 89 ? -1.743 -3.070 -11.511 1.00 71.38 89 ASP A CA 1
ATOM 668 C C . ASP A 1 89 ? -2.136 -3.725 -12.835 1.00 71.38 89 ASP A C 1
ATOM 670 O O . ASP A 1 89 ? -1.587 -4.746 -13.262 1.00 71.38 89 ASP A O 1
ATOM 674 N N . VAL A 1 90 ? -3.153 -3.167 -13.480 1.00 72.12 90 VAL A N 1
ATOM 675 C CA . VAL A 1 90 ? -3.578 -3.548 -14.823 1.00 72.12 90 VAL A CA 1
ATOM 676 C C . VAL A 1 90 ? -3.133 -2.432 -15.756 1.00 72.12 90 VAL A C 1
ATOM 678 O O . VAL A 1 90 ? -3.883 -1.512 -16.075 1.00 72.12 90 VAL A O 1
ATOM 681 N N . VAL A 1 91 ? -1.876 -2.523 -16.192 1.00 67.19 91 VAL A N 1
ATOM 682 C CA . VAL A 1 91 ? -1.205 -1.498 -17.013 1.00 67.19 91 VAL A CA 1
ATOM 683 C C . VAL A 1 91 ? -1.983 -1.186 -18.298 1.00 67.19 91 VAL A C 1
ATOM 685 O O . VAL A 1 91 ? -2.065 -0.034 -18.707 1.00 67.19 91 VAL A O 1
ATOM 688 N N . ALA A 1 92 ? -2.639 -2.189 -18.893 1.00 69.56 92 ALA A N 1
ATOM 689 C CA . ALA A 1 92 ? -3.382 -2.055 -20.151 1.00 69.56 92 ALA A CA 1
ATOM 690 C C . ALA A 1 92 ? -4.523 -1.020 -20.118 1.00 69.56 92 ALA A C 1
ATOM 692 O O . ALA A 1 92 ? -4.912 -0.506 -21.162 1.00 69.56 92 ALA A O 1
ATOM 693 N N . ASN A 1 93 ? -5.090 -0.743 -18.946 1.00 73.94 93 ASN A N 1
ATOM 694 C CA . ASN A 1 93 ? -6.214 0.182 -18.792 1.00 73.94 93 ASN A CA 1
ATOM 695 C C . ASN A 1 93 ? -6.047 1.131 -17.593 1.00 73.94 93 ASN A C 1
ATOM 697 O O . ASN A 1 93 ? -7.011 1.792 -17.210 1.00 73.94 93 ASN A O 1
ATOM 701 N N . GLY A 1 94 ? -4.855 1.179 -16.989 1.00 66.00 94 GLY A N 1
ATOM 702 C CA . GLY A 1 94 ? -4.549 2.046 -15.850 1.00 66.00 94 GLY A CA 1
ATOM 703 C C . GLY A 1 94 ? -5.402 1.773 -14.609 1.00 66.00 94 GLY A C 1
ATOM 704 O O . GLY A 1 94 ? -5.695 2.703 -13.860 1.00 66.00 94 GLY A O 1
ATOM 705 N N . THR A 1 95 ? -5.859 0.530 -14.399 1.00 68.44 95 THR A N 1
ATOM 706 C CA . THR A 1 95 ? -6.654 0.188 -13.207 1.00 68.44 95 THR A CA 1
ATOM 707 C C . THR A 1 95 ? -5.842 -0.521 -12.133 1.00 68.44 95 THR A C 1
ATOM 709 O O . THR A 1 95 ? -5.037 -1.402 -12.411 1.00 68.44 95 THR A O 1
ATOM 712 N N . TYR A 1 96 ? -6.130 -0.161 -10.884 1.00 71.19 96 TYR A N 1
ATOM 713 C CA . TYR A 1 96 ? -5.544 -0.739 -9.678 1.00 71.19 96 TYR A CA 1
ATOM 714 C C . TYR A 1 96 ? -6.615 -1.571 -8.974 1.00 71.19 96 TYR A C 1
ATOM 716 O O . TYR A 1 96 ? -7.557 -1.029 -8.375 1.00 71.19 96 TYR A O 1
ATOM 724 N N . VAL A 1 97 ? -6.519 -2.891 -9.115 1.00 74.62 97 VAL A N 1
ATOM 725 C CA . VAL A 1 97 ? -7.453 -3.840 -8.500 1.00 74.62 97 VAL A CA 1
ATOM 726 C C . VAL A 1 97 ? -6.835 -4.330 -7.206 1.00 74.62 97 VAL A C 1
ATOM 728 O O . VAL A 1 97 ? -5.709 -4.817 -7.220 1.00 74.62 97 VAL A O 1
ATOM 731 N N . TYR A 1 98 ? -7.568 -4.248 -6.101 1.00 76.00 98 TYR A N 1
ATOM 732 C CA . TYR A 1 98 ? -7.101 -4.790 -4.832 1.00 76.00 98 TYR A CA 1
ATOM 733 C C . TYR A 1 98 ? -7.860 -6.063 -4.465 1.00 76.00 98 TYR A C 1
ATOM 735 O O . TYR A 1 98 ? -9.010 -6.281 -4.852 1.00 76.00 98 TYR A O 1
ATOM 743 N N . ARG A 1 99 ? -7.190 -6.933 -3.716 1.00 76.50 99 ARG A N 1
ATOM 744 C CA . ARG A 1 99 ? -7.759 -8.102 -3.045 1.00 76.50 99 ARG A CA 1
ATOM 745 C C . ARG A 1 99 ? -7.139 -8.185 -1.663 1.00 76.50 99 ARG A C 1
ATOM 747 O O . ARG A 1 99 ? -5.993 -7.807 -1.476 1.00 76.50 99 ARG A O 1
ATOM 754 N N . GLY A 1 100 ? -7.865 -8.695 -0.686 1.00 73.12 100 GLY A N 1
ATOM 755 C CA . GLY A 1 100 ? -7.319 -8.808 0.658 1.00 73.12 100 GLY A CA 1
ATOM 756 C C . GLY A 1 100 ? -8.296 -9.457 1.609 1.00 73.12 100 GLY A C 1
ATOM 757 O O . GLY A 1 100 ? -9.456 -9.684 1.273 1.00 73.12 100 GLY A O 1
ATOM 758 N N . HIS A 1 101 ? -7.800 -9.760 2.798 1.00 74.75 101 HIS A N 1
ATOM 759 C CA . HIS A 1 101 ? -8.627 -10.152 3.926 1.00 74.75 101 HIS A CA 1
ATOM 760 C C . HIS A 1 101 ? -8.240 -9.272 5.109 1.00 74.75 101 HIS A C 1
ATOM 762 O O . HIS A 1 101 ? -7.067 -9.209 5.482 1.00 74.75 101 HIS A O 1
ATOM 768 N N . LEU A 1 102 ? -9.232 -8.590 5.674 1.00 77.19 102 LEU A N 1
ATOM 769 C CA . LEU A 1 102 ? -9.099 -7.881 6.936 1.00 77.19 102 LEU A CA 1
ATOM 770 C C . LEU A 1 102 ? -9.671 -8.783 8.027 1.00 77.19 102 LEU A C 1
ATOM 772 O O . LEU A 1 102 ? -10.738 -9.373 7.853 1.00 77.19 102 LEU A O 1
ATOM 776 N N . LYS A 1 103 ? -8.938 -8.922 9.127 1.00 74.44 103 LYS A N 1
ATOM 777 C CA . LYS A 1 103 ? -9.393 -9.610 10.334 1.00 74.44 103 LYS A CA 1
ATOM 778 C C . LYS A 1 103 ? -9.390 -8.607 11.473 1.00 74.44 103 LYS A C 1
ATOM 780 O O . LYS A 1 103 ? -8.350 -8.003 11.723 1.00 74.44 103 LYS A O 1
ATOM 785 N N . VAL A 1 104 ? -10.541 -8.448 12.112 1.00 59.41 104 VAL A N 1
ATOM 786 C CA . VAL A 1 104 ? -10.735 -7.645 13.325 1.00 59.41 104 VAL A CA 1
ATOM 787 C C . VAL A 1 104 ? -10.878 -8.598 14.501 1.00 59.41 104 VAL A C 1
ATOM 789 O O . VAL A 1 104 ? -11.550 -9.639 14.308 1.00 59.41 104 VAL A O 1
#